Protein AF-A0A822EPL5-F1 (afdb_monomer_lite)

Radius of gyration: 25.28 Å; chains: 1; bounding box: 32×24×101 Å

Sequence (116 aa):
MSGTGRLTLSGRVQGNGQLTFSGTGELDASTCPMKIVNIQMSGTGFAYIYGIEGVHATMSGIGTICYRGTLLSQVISGPGSIRECIPEQTSKEPGQTSKEPEHTSEEPEHSSSESG

pLDDT: mean 81.82, std 18.53, range [41.19, 98.0]

Foldseek 3Di:
DAEEDEAEDADEDAEEEEEEAYEEEEYHCQRYEHQEYEYEHEYYYEYEEEHAPEYAYEYAYAEEYEYADHHPYYHYHYDYYYYHPDVDPDDDDPDPPPPDPDDPDDDDDDDDDDDD

Secondary structure (DSSP, 8-state):
-EEEEEEEEES--SS-EEEEEEEEEEEEEEES-EEEEEEEEEEEEEEEEEEEEEEEEEEEEEEEEEEES-EEEEEEESS-EEEE---------------PPP----PPP-------

Structure (mmCIF, N/CA/C/O backbone):
data_AF-A0A822EPL5-F1
#
_entry.id   AF-A0A822EPL5-F1
#
loop_
_atom_site.group_PDB
_atom_site.id
_atom_site.type_symbol
_atom_site.label_atom_id
_atom_site.label_alt_id
_atom_site.label_comp_id
_atom_site.label_asym_id
_atom_site.label_entity_id
_atom_site.label_seq_id
_atom_site.pdbx_PDB_ins_code
_atom_site.Cartn_x
_atom_site.Cartn_y
_atom_site.Cartn_z
_atom_site.occupancy
_atom_site.B_iso_or_equiv
_atom_site.auth_seq_id
_atom_site.auth_comp_id
_atom_site.auth_asym_id
_atom_site.auth_atom_id
_atom_site.pdbx_PDB_model_num
ATOM 1 N N . MET A 1 1 ? 7.801 -8.193 2.178 1.00 61.41 1 MET A N 1
ATOM 2 C CA . MET A 1 1 ? 8.207 -9.052 1.044 1.00 61.41 1 MET A CA 1
ATOM 3 C C . MET A 1 1 ? 9.320 -8.350 0.292 1.00 61.41 1 MET A C 1
ATOM 5 O O . MET A 1 1 ? 9.193 -7.147 0.095 1.00 61.41 1 MET A O 1
ATOM 9 N N . SER A 1 2 ? 10.368 -9.077 -0.096 1.00 65.31 2 SER A N 1
ATOM 10 C CA . SER A 1 2 ? 11.453 -8.561 -0.935 1.00 65.31 2 SER A CA 1
ATOM 11 C C . SER A 1 2 ? 11.590 -9.428 -2.187 1.00 65.31 2 SER A C 1
ATOM 13 O O . SER A 1 2 ? 11.626 -10.647 -2.048 1.00 65.31 2 SER A O 1
ATOM 15 N N . GLY A 1 3 ? 11.658 -8.832 -3.380 1.00 76.19 3 GLY A N 1
ATOM 16 C CA . GLY A 1 3 ? 11.835 -9.558 -4.649 1.00 76.19 3 GLY A CA 1
ATOM 17 C C . GLY A 1 3 ? 10.617 -9.487 -5.572 1.00 76.19 3 GLY A C 1
ATOM 18 O O . GLY A 1 3 ? 9.897 -8.489 -5.567 1.00 76.19 3 GLY A O 1
ATOM 19 N N . THR A 1 4 ? 10.408 -10.526 -6.382 1.00 83.81 4 THR A N 1
ATOM 20 C CA . THR A 1 4 ? 9.235 -10.661 -7.254 1.00 83.81 4 THR A CA 1
ATOM 21 C C . THR A 1 4 ? 8.220 -11.642 -6.684 1.00 83.81 4 THR A C 1
ATOM 23 O O . THR A 1 4 ? 8.592 -12.731 -6.254 1.00 83.81 4 THR A O 1
ATOM 26 N N . GLY A 1 5 ? 6.933 -11.290 -6.672 1.00 85.81 5 GLY A N 1
ATOM 27 C CA . GLY A 1 5 ? 5.908 -12.232 -6.215 1.00 85.81 5 GLY A CA 1
ATOM 28 C C . GLY A 1 5 ? 4.552 -11.629 -5.879 1.00 85.81 5 GLY A C 1
ATOM 29 O O . GLY A 1 5 ? 4.321 -10.428 -6.010 1.00 85.81 5 GLY A O 1
ATOM 30 N N . ARG A 1 6 ? 3.649 -12.499 -5.427 1.00 91.56 6 ARG A N 1
ATOM 31 C CA . ARG A 1 6 ? 2.333 -12.139 -4.903 1.00 91.56 6 ARG A CA 1
ATOM 32 C C . ARG A 1 6 ? 2.223 -12.619 -3.462 1.00 91.56 6 ARG A C 1
ATOM 34 O O . ARG A 1 6 ? 2.542 -13.771 -3.175 1.00 91.56 6 ARG A O 1
ATOM 41 N N . LEU A 1 7 ? 1.746 -11.750 -2.579 1.00 90.44 7 LEU A N 1
ATOM 42 C CA . LEU A 1 7 ? 1.430 -12.077 -1.193 1.00 90.44 7 LEU A CA 1
ATOM 43 C C . LEU A 1 7 ? -0.050 -11.803 -0.936 1.00 90.44 7 LEU A C 1
ATOM 45 O O . LEU A 1 7 ? -0.511 -10.688 -1.154 1.00 90.44 7 LEU A O 1
ATOM 49 N N . THR A 1 8 ? -0.766 -12.794 -0.411 1.00 92.38 8 THR A N 1
ATOM 50 C CA . THR A 1 8 ? -2.169 -12.648 -0.012 1.00 92.38 8 THR A CA 1
ATOM 51 C C . THR A 1 8 ? -2.293 -12.902 1.486 1.00 92.38 8 THR A C 1
ATOM 53 O O . THR A 1 8 ? -1.880 -13.947 1.987 1.00 92.38 8 THR A O 1
ATOM 56 N N . LEU A 1 9 ? -2.850 -11.933 2.204 1.00 90.50 9 LEU A N 1
ATOM 57 C CA . LEU A 1 9 ? -3.134 -11.961 3.633 1.00 90.50 9 LEU A CA 1
ATOM 58 C C . LEU A 1 9 ? -4.653 -11.992 3.812 1.00 90.50 9 LEU A C 1
ATOM 60 O O . LEU A 1 9 ? -5.358 -11.107 3.333 1.00 90.50 9 LEU A O 1
ATOM 64 N N . SER A 1 10 ? -5.153 -12.997 4.526 1.00 91.69 10 SER A N 1
ATOM 65 C CA . SER A 1 10 ? -6.580 -13.178 4.813 1.00 91.69 10 SER A CA 1
ATOM 66 C C . SER A 1 10 ? -6.798 -13.487 6.295 1.00 91.69 10 SER A C 1
ATOM 68 O O . SER A 1 10 ? -5.863 -13.867 7.003 1.00 91.69 10 SER A O 1
ATOM 70 N N . GLY A 1 11 ? -8.028 -13.305 6.778 1.00 89.88 11 GLY A N 1
ATOM 71 C CA . GLY A 1 11 ? -8.395 -13.552 8.173 1.00 89.88 11 GLY A CA 1
ATOM 72 C C . GLY A 1 11 ? -8.696 -12.257 8.918 1.00 89.88 11 GLY A C 1
ATOM 73 O O . GLY A 1 11 ? -9.248 -11.326 8.348 1.00 89.88 11 GLY A O 1
ATOM 74 N N . ARG A 1 12 ? -8.387 -12.189 10.214 1.00 86.19 12 ARG A N 1
ATOM 75 C CA . ARG A 1 12 ? -8.644 -10.992 11.025 1.00 86.19 12 ARG A CA 1
ATOM 76 C C . ARG A 1 12 ? -7.491 -10.740 11.975 1.00 86.19 12 ARG A C 1
ATOM 78 O O . ARG A 1 12 ? -7.103 -11.629 12.729 1.00 86.19 12 ARG A O 1
ATOM 85 N N . VAL A 1 13 ? -7.001 -9.507 11.989 1.00 91.88 13 VAL A N 1
ATOM 86 C CA . VAL A 1 13 ? -5.993 -9.052 12.945 1.00 91.88 13 VAL A CA 1
ATOM 87 C C . VAL A 1 13 ? -6.698 -8.180 13.978 1.00 91.88 13 VAL A C 1
ATOM 89 O O . VAL A 1 13 ? -7.367 -7.211 13.633 1.00 91.88 13 VAL A O 1
ATOM 92 N N . GLN A 1 14 ? -6.585 -8.526 15.263 1.00 86.81 14 GLN A N 1
ATOM 93 C CA . GLN A 1 14 ? -7.237 -7.763 16.342 1.00 86.81 14 GLN A CA 1
ATOM 94 C C . GLN A 1 14 ? -6.554 -6.414 16.636 1.00 86.81 14 GLN A C 1
ATOM 96 O O . GLN A 1 14 ? -7.118 -5.587 17.347 1.00 86.81 14 GLN A O 1
ATOM 101 N N . GLY A 1 15 ? -5.356 -6.183 16.094 1.00 92.38 15 GLY A N 1
ATOM 102 C CA . GLY A 1 15 ? -4.558 -4.979 16.317 1.00 92.38 15 GLY A CA 1
ATOM 103 C C . GLY A 1 15 ? -4.112 -4.286 15.030 1.00 92.38 15 GLY A C 1
ATOM 104 O O . GLY A 1 15 ? -4.791 -4.328 14.004 1.00 92.38 15 GLY A O 1
ATOM 105 N N . ASN A 1 16 ? -2.959 -3.626 15.111 1.00 94.62 16 ASN A N 1
ATOM 106 C CA . ASN A 1 16 ? -2.368 -2.883 14.000 1.00 94.62 16 ASN A CA 1
ATOM 107 C C . ASN A 1 16 ? -1.579 -3.811 13.065 1.00 94.62 16 ASN A C 1
ATOM 109 O O . ASN A 1 16 ? -1.040 -4.828 13.504 1.00 94.62 16 ASN A O 1
ATOM 113 N N . GLY A 1 17 ? -1.477 -3.437 11.792 1.00 93.88 17 GLY A N 1
ATOM 114 C CA . GLY A 1 17 ? -0.673 -4.136 10.793 1.00 93.88 17 GLY A CA 1
ATOM 115 C C . GLY A 1 17 ? 0.497 -3.297 10.298 1.00 93.88 17 GLY A C 1
ATOM 116 O O . GLY A 1 17 ? 0.299 -2.162 9.873 1.00 93.88 17 GLY A O 1
ATOM 117 N N . GLN A 1 18 ? 1.696 -3.882 10.299 1.00 95.25 18 GLN A N 1
ATOM 118 C CA . GLN A 1 18 ? 2.884 -3.322 9.650 1.00 95.25 18 GLN A CA 1
ATOM 119 C C . GLN A 1 18 ? 3.165 -4.108 8.369 1.00 95.25 18 GLN A C 1
ATOM 121 O O . GLN A 1 18 ? 3.444 -5.306 8.429 1.00 95.25 18 GLN A O 1
ATOM 126 N N . LEU A 1 19 ? 3.104 -3.446 7.216 1.00 93.31 19 LEU A N 1
ATOM 127 C CA . LEU A 1 19 ? 3.313 -4.066 5.910 1.00 93.31 19 LEU A CA 1
ATOM 128 C C . LEU A 1 19 ? 4.476 -3.380 5.194 1.00 93.31 19 LEU A C 1
ATOM 130 O O . LEU A 1 19 ? 4.405 -2.200 4.865 1.00 93.31 19 LEU A O 1
ATOM 134 N N . THR A 1 20 ? 5.539 -4.130 4.912 1.00 93.06 20 THR A N 1
ATOM 135 C CA . THR A 1 20 ? 6.672 -3.641 4.115 1.00 93.06 20 THR A CA 1
ATOM 136 C C . THR A 1 20 ? 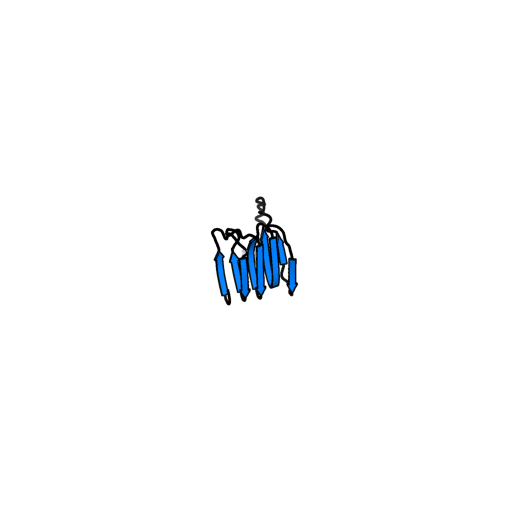6.785 -4.444 2.829 1.00 93.06 20 THR A C 1
ATOM 138 O O . THR A 1 20 ? 6.930 -5.673 2.849 1.00 93.06 20 THR A O 1
ATOM 141 N N . PHE A 1 21 ? 6.738 -3.745 1.704 1.00 88.12 21 PHE A N 1
ATOM 142 C CA . PHE A 1 21 ? 6.873 -4.297 0.367 1.00 88.12 21 PHE A CA 1
ATOM 143 C C . PHE A 1 21 ? 8.058 -3.642 -0.336 1.00 88.12 21 PHE A C 1
ATOM 145 O O . PHE A 1 21 ? 8.089 -2.423 -0.478 1.00 88.12 21 PHE A O 1
ATOM 152 N N . SER A 1 22 ? 9.006 -4.455 -0.793 1.00 88.31 22 SER A N 1
ATOM 153 C CA . SER A 1 22 ? 10.192 -4.009 -1.514 1.00 88.31 22 SER A CA 1
ATOM 154 C C . SER A 1 22 ? 10.388 -4.859 -2.772 1.00 88.31 22 SER A C 1
ATOM 156 O O . SER A 1 22 ? 10.603 -6.061 -2.672 1.00 88.31 22 SER A O 1
ATOM 158 N N . GLY A 1 23 ? 10.343 -4.280 -3.967 1.00 87.25 23 GLY A N 1
ATOM 159 C CA . GLY A 1 23 ? 10.547 -5.023 -5.221 1.00 87.25 23 GLY A CA 1
ATOM 160 C C . GLY A 1 23 ? 9.368 -4.915 -6.178 1.00 87.25 23 GLY A C 1
ATOM 161 O O . GLY A 1 23 ? 8.797 -3.833 -6.303 1.00 87.25 23 GLY A O 1
ATOM 162 N N . THR A 1 24 ? 9.038 -6.006 -6.874 1.00 90.81 24 THR A N 1
ATOM 163 C CA . THR A 1 24 ? 8.031 -5.991 -7.943 1.00 90.81 24 THR A CA 1
ATOM 164 C C . THR A 1 24 ? 6.938 -7.023 -7.728 1.00 90.81 24 THR A C 1
ATOM 166 O O . THR A 1 24 ? 7.227 -8.203 -7.579 1.00 90.81 24 THR A O 1
ATOM 169 N N . GLY A 1 25 ? 5.667 -6.631 -7.725 1.00 90.19 25 GLY A N 1
ATOM 170 C CA . GLY A 1 25 ? 4.621 -7.584 -7.360 1.00 90.19 25 GLY A CA 1
ATOM 171 C C . GLY A 1 25 ? 3.375 -6.994 -6.729 1.00 90.19 25 GLY A C 1
ATOM 172 O O . GLY A 1 25 ? 3.090 -5.804 -6.847 1.00 90.19 25 GLY A O 1
ATOM 173 N N . GLU A 1 26 ? 2.624 -7.868 -6.070 1.00 93.44 26 GLU A N 1
ATOM 174 C CA . GLU A 1 26 ? 1.283 -7.570 -5.581 1.00 93.44 26 GLU A CA 1
ATOM 175 C C . GLU A 1 26 ? 1.108 -8.019 -4.130 1.00 93.44 26 GLU A C 1
ATOM 177 O O . GLU A 1 26 ? 1.488 -9.131 -3.756 1.00 93.44 26 GLU A O 1
ATOM 182 N N . LEU A 1 27 ? 0.518 -7.151 -3.314 1.00 92.94 27 LEU A N 1
ATOM 183 C CA . LEU A 1 27 ? 0.104 -7.446 -1.950 1.00 92.94 27 LEU A CA 1
ATOM 184 C C . LEU A 1 27 ? -1.413 -7.305 -1.861 1.00 92.94 27 LEU A C 1
ATOM 186 O O . LEU A 1 27 ? -1.944 -6.218 -2.057 1.00 92.94 27 LEU A O 1
ATOM 190 N N . ASP A 1 28 ? -2.110 -8.382 -1.520 1.00 94.38 28 ASP A N 1
ATOM 191 C CA . ASP A 1 28 ? -3.547 -8.357 -1.264 1.00 94.38 28 ASP A CA 1
ATOM 192 C C . ASP A 1 28 ? -3.830 -8.693 0.201 1.00 94.38 28 ASP A C 1
ATOM 194 O O . ASP A 1 28 ? -3.744 -9.841 0.624 1.00 94.38 28 ASP A O 1
ATOM 198 N N . ALA A 1 29 ? -4.160 -7.672 0.983 1.00 93.94 29 ALA A N 1
ATOM 199 C CA . ALA A 1 29 ? -4.650 -7.764 2.353 1.00 93.94 29 ALA A CA 1
ATOM 200 C C . ALA A 1 29 ? -6.079 -7.201 2.474 1.00 93.94 29 ALA A C 1
ATOM 202 O O . ALA A 1 29 ? -6.517 -6.821 3.561 1.00 93.94 29 ALA A O 1
ATOM 203 N N . SER A 1 30 ? -6.826 -7.134 1.366 1.00 92.12 30 SER A N 1
ATOM 204 C CA . SER A 1 30 ? -8.191 -6.590 1.336 1.00 92.12 30 SER A CA 1
ATOM 205 C C . SER A 1 30 ? -9.180 -7.399 2.184 1.00 92.12 30 SER A C 1
ATOM 207 O O . SER A 1 30 ? -10.164 -6.853 2.688 1.00 92.12 30 SER A O 1
ATOM 209 N N . THR A 1 31 ? -8.895 -8.690 2.380 1.00 92.62 31 THR A N 1
ATOM 210 C CA . THR A 1 31 ? -9.684 -9.632 3.191 1.00 92.62 31 THR A CA 1
ATOM 211 C C . THR A 1 31 ? -9.132 -9.819 4.606 1.00 92.62 31 THR A C 1
ATOM 213 O O . THR A 1 31 ? -9.575 -10.712 5.327 1.00 92.62 31 THR A O 1
ATOM 216 N N . CYS A 1 32 ? -8.177 -8.980 5.018 1.00 93.81 32 CYS A N 1
ATOM 217 C CA . CYS A 1 32 ? -7.562 -9.009 6.339 1.00 93.81 32 CYS A CA 1
ATOM 218 C C . CYS A 1 32 ? -7.730 -7.650 7.039 1.00 93.81 32 CYS A C 1
ATOM 220 O O . CYS A 1 32 ? -6.795 -6.849 7.061 1.00 93.81 32 CYS A O 1
ATOM 222 N N . PRO A 1 33 ? -8.924 -7.347 7.589 1.00 93.69 33 PRO A N 1
ATOM 223 C CA . PRO A 1 33 ? -9.146 -6.118 8.336 1.00 93.69 33 PRO A CA 1
ATOM 224 C C . PRO A 1 33 ? -8.218 -6.020 9.553 1.00 93.69 33 PRO A C 1
ATOM 226 O O . PRO A 1 33 ? -8.125 -6.948 10.366 1.00 93.69 33 PRO A O 1
ATOM 229 N N . MET A 1 34 ? -7.583 -4.857 9.683 1.00 95.62 34 MET A N 1
ATOM 230 C CA . MET A 1 34 ? -6.705 -4.461 10.787 1.00 95.62 34 MET A CA 1
ATOM 231 C C . MET A 1 34 ? -7.225 -3.159 11.404 1.00 95.62 34 MET A C 1
ATOM 233 O O . MET A 1 34 ? -7.958 -2.414 10.757 1.00 95.62 34 MET A O 1
ATOM 237 N N . LYS A 1 35 ? -6.844 -2.852 12.645 1.00 95.94 35 LYS A N 1
ATOM 238 C CA . LYS A 1 35 ? -7.246 -1.609 13.322 1.00 95.94 35 LYS A CA 1
ATOM 239 C C . LYS A 1 35 ? -6.632 -0.386 12.632 1.00 95.94 35 LYS A C 1
ATOM 241 O O . LYS A 1 35 ? -7.346 0.400 12.016 1.00 95.94 35 LYS A O 1
ATOM 246 N N . ILE A 1 36 ? -5.304 -0.287 12.669 1.00 96.00 36 ILE A N 1
ATOM 247 C CA . ILE A 1 36 ? -4.511 0.695 11.919 1.00 96.00 36 ILE A CA 1
ATOM 248 C C . ILE A 1 36 ? -3.533 -0.057 11.018 1.00 96.00 36 ILE A C 1
ATOM 250 O O . ILE A 1 36 ? -2.846 -0.966 11.488 1.00 96.00 36 ILE A O 1
ATOM 254 N N . VAL A 1 37 ? -3.444 0.321 9.744 1.00 97.56 37 VAL A N 1
ATOM 255 C CA . VAL A 1 37 ? -2.462 -0.238 8.801 1.00 97.56 37 VAL A CA 1
ATOM 256 C C . VAL A 1 37 ? -1.369 0.782 8.533 1.00 97.56 37 VAL A C 1
ATOM 258 O O . VAL A 1 37 ? -1.662 1.879 8.070 1.00 97.56 37 VAL A O 1
ATOM 261 N N . ASN A 1 38 ? -0.111 0.408 8.750 1.00 97.62 38 ASN A N 1
ATOM 262 C CA . ASN A 1 38 ? 1.037 1.157 8.250 1.00 97.62 38 ASN A CA 1
ATOM 263 C C . ASN A 1 38 ? 1.672 0.365 7.108 1.00 97.62 38 ASN A C 1
ATOM 265 O O . ASN A 1 38 ? 2.234 -0.713 7.329 1.00 97.62 38 ASN A O 1
ATOM 269 N N . ILE A 1 39 ? 1.576 0.892 5.890 1.00 96.44 39 ILE A N 1
ATOM 270 C CA . ILE A 1 39 ? 2.175 0.290 4.701 1.00 96.44 39 ILE A CA 1
ATOM 271 C C . ILE A 1 39 ? 3.335 1.136 4.184 1.00 96.44 39 ILE A C 1
ATOM 273 O O . ILE A 1 39 ? 3.226 2.352 4.032 1.00 96.44 39 ILE A O 1
ATOM 277 N N . GLN A 1 40 ? 4.439 0.466 3.870 1.00 95.88 40 GLN A N 1
ATOM 278 C CA . GLN A 1 40 ? 5.577 1.038 3.171 1.00 95.88 40 GLN A CA 1
ATOM 279 C C . GLN A 1 40 ? 5.850 0.227 1.905 1.00 95.88 40 GLN A C 1
ATOM 281 O O . GLN A 1 40 ? 6.177 -0.959 1.983 1.00 95.88 40 GLN A O 1
ATOM 286 N N . MET A 1 41 ? 5.715 0.868 0.746 1.00 93.69 41 MET A N 1
ATOM 287 C CA . MET A 1 41 ? 5.925 0.255 -0.561 1.00 93.69 41 MET A CA 1
ATOM 28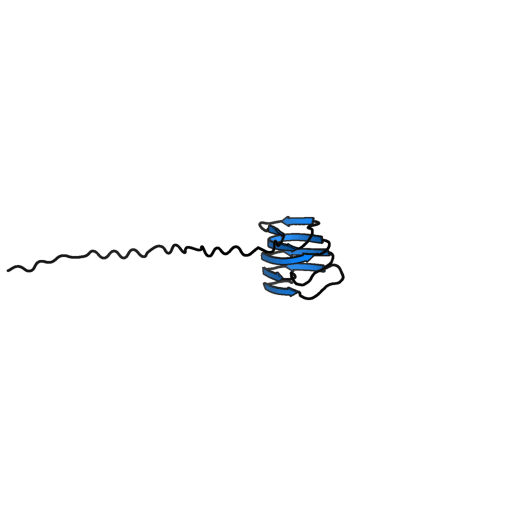8 C C . MET A 1 41 ? 7.105 0.916 -1.270 1.00 93.69 41 MET A C 1
ATOM 290 O O . MET A 1 41 ? 7.052 2.101 -1.578 1.00 93.69 41 MET A O 1
ATOM 294 N N . SER A 1 42 ? 8.147 0.148 -1.564 1.00 91.50 42 SER A N 1
ATOM 295 C CA . SER A 1 42 ? 9.315 0.604 -2.314 1.00 91.50 42 SER A CA 1
ATOM 296 C C . SER A 1 42 ? 9.525 -0.276 -3.547 1.00 91.50 42 SER A C 1
ATOM 298 O O . SER A 1 42 ? 9.839 -1.455 -3.415 1.00 91.50 42 SER A O 1
ATOM 300 N N . GLY A 1 43 ? 9.364 0.260 -4.756 1.00 88.50 43 GLY A N 1
ATOM 301 C CA . GLY A 1 43 ? 9.536 -0.509 -5.998 1.00 88.50 43 GLY A CA 1
ATOM 302 C C . GLY A 1 43 ? 8.373 -0.365 -6.975 1.00 88.50 43 GLY A C 1
ATOM 303 O O . GLY A 1 43 ? 7.875 0.742 -7.160 1.00 88.50 43 GLY A O 1
ATOM 304 N N . THR A 1 44 ? 7.986 -1.462 -7.634 1.00 92.56 44 THR A N 1
ATOM 305 C CA . THR A 1 44 ? 6.928 -1.475 -8.655 1.00 92.56 44 THR A CA 1
ATOM 306 C C . THR A 1 44 ? 5.792 -2.416 -8.279 1.00 92.56 44 THR A C 1
ATOM 308 O O . THR A 1 44 ? 5.981 -3.626 -8.273 1.00 92.56 44 THR A O 1
ATOM 311 N N . GLY A 1 45 ? 4.589 -1.929 -7.990 1.00 91.62 45 GLY A N 1
ATOM 312 C CA . GLY A 1 45 ? 3.548 -2.878 -7.594 1.00 91.62 45 GLY A CA 1
ATOM 313 C C . GLY A 1 45 ? 2.191 -2.322 -7.226 1.00 91.62 45 GLY A C 1
ATOM 314 O O . GLY A 1 45 ? 1.910 -1.131 -7.359 1.00 91.62 45 GLY A O 1
ATOM 315 N N . PHE A 1 46 ? 1.351 -3.236 -6.756 1.00 94.31 46 PHE A N 1
ATOM 316 C CA . PHE A 1 46 ? -0.009 -2.955 -6.317 1.00 94.31 46 PHE A CA 1
ATOM 317 C C . PHE A 1 46 ? -0.216 -3.490 -4.905 1.00 94.31 46 PHE A C 1
ATOM 319 O O . PHE A 1 46 ? 0.158 -4.624 -4.609 1.00 94.31 46 PHE A O 1
ATOM 326 N N . ALA A 1 47 ? -0.811 -2.684 -4.032 1.00 94.94 47 ALA A N 1
ATOM 327 C CA . ALA A 1 47 ? -1.152 -3.097 -2.679 1.00 94.94 47 ALA A CA 1
ATOM 328 C C . ALA A 1 47 ? -2.622 -2.803 -2.382 1.00 94.94 47 ALA A C 1
ATOM 330 O O . ALA A 1 47 ? -3.047 -1.660 -2.515 1.00 94.94 47 ALA A O 1
ATOM 331 N N . TYR A 1 48 ? -3.372 -3.809 -1.939 1.00 95.56 48 TYR A N 1
ATOM 332 C CA . TYR A 1 48 ? -4.738 -3.676 -1.438 1.00 95.56 48 TYR A CA 1
ATOM 333 C C . TYR A 1 48 ? -4.736 -3.891 0.070 1.00 95.56 48 TYR A C 1
ATOM 335 O O . TYR A 1 48 ? -4.319 -4.947 0.539 1.00 95.56 48 TYR A O 1
ATOM 343 N N . ILE A 1 49 ? -5.184 -2.908 0.844 1.00 96.00 49 ILE A N 1
ATOM 344 C CA . ILE A 1 49 ? -5.142 -2.969 2.313 1.00 96.00 49 ILE A CA 1
ATOM 345 C C . ILE A 1 49 ? -6.446 -2.493 2.947 1.00 96.00 49 ILE A C 1
ATOM 347 O O . ILE A 1 49 ? -7.175 -1.693 2.360 1.00 96.00 49 ILE A O 1
ATOM 351 N N . TYR A 1 50 ? -6.725 -2.959 4.166 1.00 95.31 50 TYR A N 1
ATOM 352 C CA . TYR A 1 50 ? -7.932 -2.588 4.901 1.00 95.31 50 TYR A CA 1
ATOM 353 C C . TYR A 1 50 ? -7.634 -2.200 6.359 1.00 95.31 50 TYR A C 1
ATOM 355 O O . TYR A 1 50 ? -7.392 -3.060 7.207 1.00 95.31 50 TYR A O 1
ATOM 363 N N . GLY A 1 51 ? -7.683 -0.892 6.645 1.00 96.19 51 GLY A N 1
ATOM 364 C CA . GLY A 1 51 ? -7.601 -0.334 7.997 1.00 96.19 51 GLY A CA 1
ATOM 365 C C . GLY A 1 51 ? -8.963 0.163 8.473 1.00 9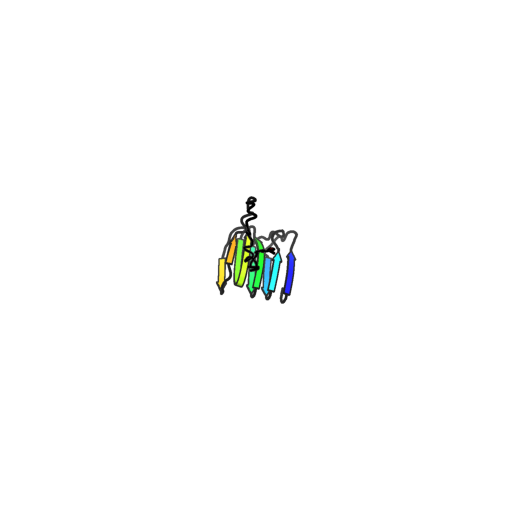6.19 51 GLY A C 1
ATOM 366 O O . GLY A 1 51 ? -9.541 1.051 7.861 1.00 96.19 51 GLY A O 1
ATOM 367 N N . ILE A 1 52 ? -9.487 -0.404 9.558 1.00 95.00 52 ILE A N 1
ATOM 368 C CA . ILE A 1 52 ? -10.810 -0.063 10.100 1.00 95.00 52 ILE A CA 1
ATOM 369 C C . ILE A 1 52 ? -10.818 1.361 10.663 1.00 95.00 52 ILE A C 1
ATOM 371 O O . ILE A 1 52 ? -11.738 2.125 10.391 1.00 95.00 52 ILE A O 1
ATOM 375 N N . GLU A 1 53 ? -9.808 1.707 11.457 1.00 95.69 53 GLU A N 1
ATOM 376 C CA . GLU A 1 53 ? -9.698 3.017 12.106 1.00 95.69 53 GLU A CA 1
ATOM 377 C C . GLU A 1 53 ? -8.790 3.958 11.326 1.00 95.69 53 GLU A C 1
ATOM 379 O O . GLU A 1 53 ? -9.006 5.170 11.331 1.00 95.69 53 GLU A O 1
ATOM 384 N N . GLY A 1 54 ? -7.799 3.412 10.617 1.00 95.31 54 GLY A N 1
ATOM 385 C CA . GLY A 1 54 ? -7.037 4.227 9.696 1.00 95.31 54 GLY A CA 1
ATOM 386 C C . GLY A 1 54 ? -5.873 3.558 8.984 1.00 95.31 54 GLY A C 1
ATOM 387 O O . GLY A 1 54 ? -5.496 2.413 9.252 1.00 95.31 54 GLY A O 1
ATOM 388 N N . VAL A 1 55 ? -5.301 4.316 8.054 1.00 97.62 55 VAL A N 1
ATOM 389 C CA . VAL A 1 55 ? -4.204 3.897 7.185 1.00 97.62 55 VAL A CA 1
ATOM 390 C C . VAL A 1 55 ? -3.133 4.982 7.119 1.00 97.62 55 VAL A C 1
ATOM 392 O O . VAL A 1 55 ? -3.413 6.133 6.789 1.00 97.62 55 VAL A O 1
ATOM 395 N N . HIS A 1 56 ? -1.889 4.593 7.375 1.00 98.00 56 HIS A N 1
ATOM 396 C CA . HIS A 1 56 ? -0.693 5.361 7.060 1.00 98.00 56 HIS A CA 1
ATOM 397 C C . HIS A 1 56 ? -0.000 4.704 5.866 1.00 98.00 56 HIS A C 1
ATOM 399 O O . HIS A 1 56 ? 0.389 3.536 5.937 1.00 98.00 56 HIS A O 1
ATOM 405 N N . ALA A 1 57 ? 0.146 5.435 4.763 1.00 96.88 57 ALA A N 1
ATOM 406 C CA . ALA A 1 57 ? 0.704 4.892 3.532 1.00 96.88 57 ALA A CA 1
ATOM 407 C C . ALA A 1 57 ? 1.929 5.681 3.060 1.00 96.88 57 ALA A C 1
ATOM 409 O O . ALA A 1 57 ? 1.857 6.879 2.796 1.00 96.88 57 ALA A O 1
ATOM 410 N N . THR A 1 58 ? 3.048 4.983 2.903 1.00 97.00 58 THR A N 1
ATOM 411 C CA . THR A 1 58 ? 4.282 5.530 2.339 1.00 97.00 58 THR A CA 1
ATOM 412 C C . THR A 1 58 ? 4.645 4.747 1.091 1.00 97.00 58 THR A C 1
ATOM 414 O O . THR A 1 58 ? 4.715 3.518 1.117 1.00 97.00 58 THR A O 1
ATOM 417 N N . MET A 1 59 ? 4.906 5.450 -0.003 1.00 94.31 59 MET A N 1
ATOM 418 C CA . MET A 1 59 ? 5.260 4.847 -1.278 1.00 94.31 59 MET A CA 1
ATOM 419 C C . MET A 1 59 ? 6.451 5.553 -1.912 1.00 94.31 59 MET A C 1
ATOM 421 O O . MET A 1 59 ? 6.421 6.763 -2.126 1.00 94.31 59 MET A O 1
ATOM 425 N N . SER A 1 60 ? 7.449 4.765 -2.296 1.00 91.88 60 SER A N 1
ATOM 426 C CA . SER A 1 60 ? 8.630 5.207 -3.026 1.00 91.88 60 SER A CA 1
ATOM 427 C C . SER A 1 60 ? 8.825 4.337 -4.268 1.00 91.88 60 SER A C 1
ATOM 429 O O . SER A 1 60 ? 9.425 3.263 -4.202 1.00 91.88 60 SER A O 1
ATOM 431 N N . GLY A 1 61 ? 8.285 4.763 -5.410 1.00 89.06 61 GLY A N 1
ATOM 432 C CA . GLY A 1 61 ? 8.379 4.008 -6.660 1.00 89.06 61 GLY A CA 1
ATOM 433 C C . GLY A 1 61 ? 7.193 4.200 -7.602 1.00 89.06 61 GLY A C 1
ATOM 434 O O . GLY A 1 61 ? 6.520 5.231 -7.571 1.00 89.06 61 GLY A O 1
ATOM 435 N N . ILE A 1 62 ? 6.969 3.204 -8.456 1.00 91.94 62 ILE A N 1
ATOM 436 C CA . ILE A 1 62 ? 5.881 3.160 -9.437 1.00 91.94 62 ILE A CA 1
ATOM 437 C C . ILE A 1 62 ? 4.813 2.211 -8.901 1.00 91.94 62 ILE A C 1
ATOM 439 O O . ILE A 1 62 ? 5.121 1.121 -8.437 1.00 91.94 62 ILE A O 1
ATOM 443 N N . GLY A 1 63 ? 3.540 2.572 -8.974 1.00 90.75 63 GLY A N 1
ATOM 444 C CA . GLY A 1 63 ? 2.499 1.632 -8.578 1.00 90.75 63 GLY A CA 1
ATOM 445 C C . GLY A 1 63 ? 1.305 2.277 -7.929 1.00 90.75 63 GLY A C 1
ATOM 446 O O . GLY A 1 63 ? 1.068 3.478 -8.057 1.00 90.75 63 GLY A O 1
ATOM 447 N N . THR A 1 64 ? 0.516 1.453 -7.255 1.00 95.12 64 THR A N 1
ATOM 448 C CA . THR A 1 64 ? -0.681 1.913 -6.566 1.00 95.12 64 THR A CA 1
ATOM 449 C C . THR A 1 64 ? -0.832 1.252 -5.207 1.00 95.12 64 THR A C 1
ATOM 451 O O . THR A 1 64 ? -0.845 0.027 -5.109 1.00 95.12 64 THR A O 1
ATOM 454 N N . ILE A 1 65 ? -1.067 2.064 -4.178 1.00 95.81 65 ILE A N 1
ATOM 455 C CA . ILE A 1 65 ? -1.645 1.593 -2.919 1.00 95.81 65 ILE A CA 1
ATOM 456 C C . ILE A 1 65 ? -3.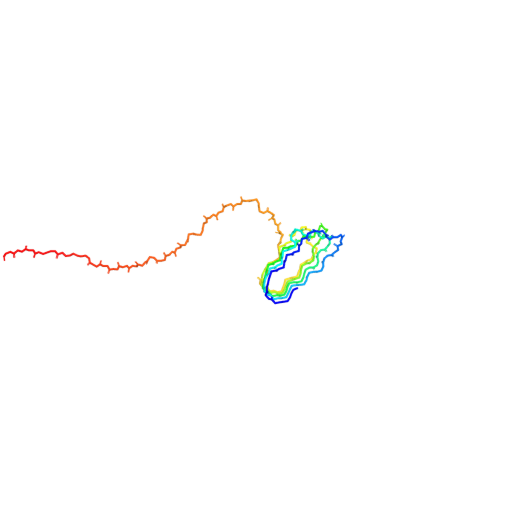131 1.938 -2.934 1.00 95.81 65 ILE A C 1
ATOM 458 O O . ILE A 1 65 ? -3.518 3.104 -2.967 1.00 95.81 65 ILE A O 1
ATOM 462 N N . CYS A 1 66 ? -3.953 0.903 -2.925 1.00 95.75 66 CYS A N 1
ATOM 463 C CA . CYS A 1 66 ? -5.391 0.974 -2.812 1.00 95.75 66 CYS A CA 1
ATOM 464 C C . CYS A 1 66 ? -5.772 0.628 -1.365 1.00 95.75 66 CYS A C 1
ATOM 466 O O . CYS A 1 66 ? -5.478 -0.470 -0.885 1.00 95.75 66 CYS A O 1
ATOM 468 N N . TYR A 1 67 ? -6.402 1.553 -0.646 1.00 95.50 67 TYR A N 1
ATOM 469 C CA . TYR A 1 67 ? -6.747 1.353 0.764 1.00 95.50 67 TYR A CA 1
ATOM 470 C C . TYR A 1 67 ? -8.252 1.410 1.016 1.00 95.50 67 TYR A C 1
ATOM 472 O O . TYR A 1 67 ? -8.976 2.134 0.346 1.00 95.50 67 TYR A O 1
ATOM 480 N N . ARG A 1 68 ? -8.734 0.671 2.015 1.00 94.31 68 ARG A N 1
ATOM 481 C CA . ARG A 1 68 ? -10.083 0.826 2.577 1.00 94.31 68 ARG A CA 1
ATOM 482 C C . ARG A 1 68 ? -10.004 1.417 3.979 1.00 94.31 68 ARG A C 1
ATOM 484 O O . ARG A 1 68 ? -9.161 0.976 4.764 1.00 94.31 68 ARG A O 1
ATOM 491 N N . GLY A 1 69 ? -10.913 2.346 4.275 1.00 91.94 69 GLY A N 1
ATOM 492 C CA . GLY A 1 69 ? -11.015 3.059 5.551 1.00 91.94 69 GLY A CA 1
ATOM 493 C C . GLY A 1 69 ? -10.416 4.464 5.508 1.00 91.94 69 GLY A C 1
ATOM 494 O O . GLY A 1 69 ? -10.154 5.006 4.438 1.00 91.94 69 GLY A O 1
ATOM 495 N N . THR A 1 70 ? -10.200 5.068 6.675 1.00 94.94 70 THR A N 1
ATOM 496 C CA . THR A 1 70 ? -9.741 6.462 6.776 1.00 94.94 70 THR A CA 1
ATOM 497 C C . THR A 1 70 ? -8.248 6.590 6.468 1.00 94.94 70 THR A C 1
ATOM 499 O O . THR A 1 70 ? -7.415 5.958 7.117 1.00 94.94 70 THR A O 1
ATOM 502 N N . LEU A 1 71 ? -7.869 7.455 5.527 1.00 96.62 71 LEU A N 1
ATOM 503 C CA . LEU A 1 71 ? -6.460 7.786 5.304 1.00 96.62 71 LEU A CA 1
ATOM 504 C C . LEU A 1 71 ? -5.984 8.784 6.365 1.00 96.62 71 LEU A C 1
ATOM 506 O O . LEU A 1 71 ? -6.440 9.924 6.396 1.00 96.62 71 LEU A O 1
ATOM 510 N N . LEU A 1 72 ? -5.061 8.357 7.225 1.00 97.56 72 LEU A N 1
ATOM 511 C CA . LEU A 1 72 ? -4.490 9.185 8.290 1.00 97.56 72 LEU A CA 1
ATOM 512 C C . LEU A 1 72 ? -3.257 9.956 7.8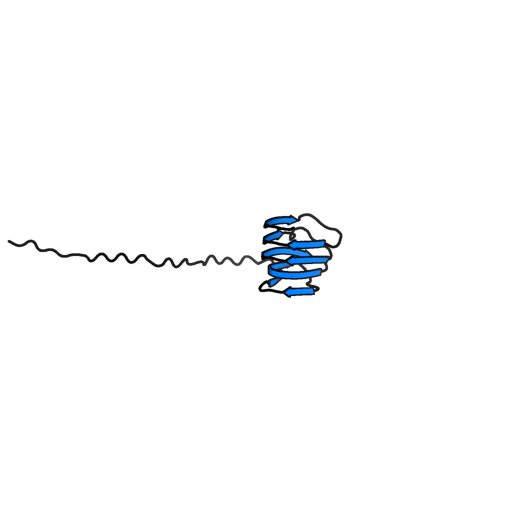14 1.00 97.56 72 LEU A C 1
ATOM 514 O O . LEU A 1 72 ? -3.061 11.108 8.191 1.00 97.56 72 LEU A O 1
ATOM 518 N N . SER A 1 73 ? -2.415 9.333 6.986 1.00 97.25 73 SER A N 1
ATOM 519 C CA . SER A 1 73 ? -1.284 10.013 6.349 1.00 97.25 73 SER A CA 1
ATOM 520 C C . SER A 1 73 ? -0.892 9.356 5.034 1.00 97.25 73 SER A C 1
ATOM 522 O O . SER A 1 73 ? -0.950 8.132 4.904 1.00 97.25 73 SER A O 1
ATOM 524 N N . GLN A 1 74 ? -0.381 10.163 4.107 1.00 96.62 74 GLN A N 1
ATOM 525 C CA . GLN A 1 74 ? 0.211 9.680 2.867 1.00 96.62 74 GLN A CA 1
ATOM 526 C C . GLN A 1 74 ? 1.524 10.387 2.548 1.00 96.62 74 GLN A C 1
ATOM 528 O O . GLN A 1 74 ? 1.640 11.600 2.716 1.00 96.62 74 GLN A O 1
ATOM 533 N N . VAL A 1 75 ? 2.492 9.621 2.053 1.00 97.06 75 VAL A N 1
ATOM 534 C CA . VAL A 1 75 ? 3.752 10.130 1.509 1.00 97.06 75 VAL A CA 1
ATOM 535 C C . VAL A 1 75 ? 4.035 9.402 0.203 1.00 97.06 75 VAL A C 1
ATOM 537 O O . VAL A 1 75 ? 4.104 8.174 0.178 1.00 97.06 75 VAL A O 1
ATOM 540 N N . ILE A 1 76 ? 4.210 10.158 -0.881 1.00 96.00 76 ILE A N 1
ATOM 541 C CA . ILE A 1 76 ? 4.524 9.617 -2.205 1.00 96.00 76 ILE A CA 1
ATOM 542 C C . ILE A 1 76 ? 5.827 10.239 -2.695 1.00 96.00 76 ILE A C 1
ATOM 544 O O . ILE A 1 76 ? 5.966 11.457 -2.754 1.00 96.00 76 ILE A O 1
ATOM 548 N N . SER A 1 77 ? 6.787 9.393 -3.045 1.00 91.81 77 SER A N 1
ATOM 549 C CA . SER A 1 77 ? 8.066 9.767 -3.644 1.00 91.81 77 SER A CA 1
ATOM 550 C C . SER A 1 77 ? 8.265 8.968 -4.931 1.00 91.81 77 SER A C 1
ATOM 552 O O . SER A 1 77 ? 8.824 7.874 -4.925 1.00 91.81 77 SER A O 1
ATOM 554 N N . GLY A 1 78 ? 7.753 9.492 -6.044 1.00 88.12 78 GLY A N 1
ATOM 555 C CA . GLY A 1 78 ? 7.806 8.838 -7.353 1.00 88.12 78 GLY A CA 1
ATOM 556 C C . GLY A 1 78 ? 6.480 8.925 -8.116 1.00 88.12 78 GLY A C 1
ATOM 557 O O . GLY A 1 78 ? 5.539 9.557 -7.642 1.00 88.12 78 GLY A O 1
ATOM 558 N N . PRO A 1 79 ? 6.389 8.288 -9.293 1.00 89.94 79 PRO A N 1
ATOM 559 C CA . PRO A 1 79 ? 5.224 8.358 -10.184 1.00 89.94 79 PRO A CA 1
ATOM 560 C C . PRO A 1 79 ? 4.067 7.412 -9.786 1.00 89.94 79 PRO A C 1
ATOM 562 O O . PRO A 1 79 ? 3.312 6.960 -10.645 1.00 89.94 79 PRO A O 1
ATOM 565 N N . GLY A 1 80 ? 3.936 7.046 -8.510 1.00 91.75 80 GLY A N 1
ATOM 566 C CA . GLY A 1 80 ? 2.857 6.173 -8.033 1.00 91.75 80 GLY A CA 1
ATOM 567 C C . GLY A 1 80 ? 1.601 6.930 -7.574 1.00 91.75 80 GLY A C 1
ATOM 568 O O . GLY A 1 80 ? 1.596 8.152 -7.455 1.00 91.75 80 GLY A O 1
ATOM 569 N N . SER A 1 81 ? 0.538 6.186 -7.253 1.00 94.81 81 SER A N 1
ATOM 570 C CA . SER A 1 81 ? -0.722 6.712 -6.702 1.00 94.81 81 SER A CA 1
ATOM 571 C C . SER A 1 81 ? -1.138 6.026 -5.389 1.00 94.81 81 SER A C 1
ATOM 573 O O . SER A 1 81 ? -1.004 4.815 -5.240 1.00 94.81 81 SER A O 1
ATOM 575 N N . ILE A 1 82 ? -1.664 6.787 -4.428 1.00 96.06 82 ILE A N 1
ATOM 576 C CA . ILE A 1 82 ? -2.361 6.248 -3.251 1.00 96.06 82 ILE A CA 1
ATOM 577 C C . ILE A 1 82 ? -3.820 6.682 -3.376 1.00 96.06 82 ILE A C 1
ATOM 579 O O . ILE A 1 82 ? -4.091 7.872 -3.521 1.00 96.06 82 ILE A O 1
ATOM 583 N N . ARG A 1 83 ? -4.754 5.727 -3.375 1.00 95.31 83 ARG A N 1
ATOM 584 C CA . ARG A 1 83 ? -6.185 6.004 -3.561 1.00 95.31 83 ARG A CA 1
ATOM 585 C C . ARG A 1 83 ? -7.061 5.085 -2.728 1.00 95.31 83 ARG A C 1
ATOM 587 O O . ARG A 1 83 ? -6.672 3.966 -2.400 1.00 95.31 83 ARG A O 1
ATOM 594 N N . GLU A 1 84 ? -8.257 5.554 -2.412 1.00 94.75 84 GLU A N 1
ATOM 595 C CA . GLU A 1 84 ? -9.252 4.727 -1.749 1.00 94.75 84 GLU A CA 1
ATOM 596 C C . GLU A 1 84 ? -9.772 3.650 -2.713 1.00 94.75 84 GLU A C 1
ATOM 598 O O . GLU A 1 84 ? -10.080 3.922 -3.877 1.00 94.75 84 GLU A O 1
ATOM 603 N N . CYS A 1 85 ? -9.869 2.414 -2.231 1.00 88.94 85 CYS A N 1
ATOM 604 C CA . CYS A 1 85 ? -10.548 1.333 -2.921 1.00 88.94 85 CYS A CA 1
ATOM 605 C C . CYS A 1 85 ? -12.050 1.548 -2.807 1.00 88.94 85 CYS A C 1
ATOM 607 O O . CYS A 1 85 ? -12.708 0.941 -1.957 1.00 88.94 85 CYS A O 1
ATOM 609 N N . ILE A 1 86 ? -12.591 2.382 -3.686 1.00 77.12 86 ILE A N 1
ATOM 610 C CA . ILE A 1 86 ? -14.026 2.417 -3.921 1.00 77.12 86 ILE A CA 1
ATOM 611 C C . ILE A 1 86 ? -14.379 1.040 -4.501 1.00 77.12 86 ILE A C 1
ATOM 613 O O . ILE A 1 86 ? -13.837 0.684 -5.551 1.00 77.12 86 ILE A O 1
ATOM 617 N N . PRO A 1 87 ? -15.199 0.206 -3.830 1.00 57.66 87 PRO A N 1
ATOM 618 C CA 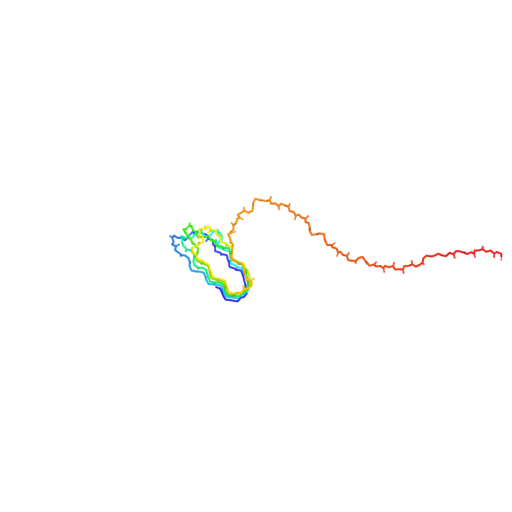. PRO A 1 87 ? -15.740 -0.971 -4.484 1.00 57.66 87 PRO A CA 1
ATOM 619 C C . PRO A 1 87 ? -16.564 -0.463 -5.665 1.00 57.66 87 PRO A C 1
ATOM 621 O O . PRO A 1 87 ? -17.614 0.149 -5.486 1.00 57.66 87 PRO A O 1
ATOM 624 N N . GLU A 1 88 ? -16.023 -0.639 -6.864 1.00 48.16 88 GLU A N 1
ATOM 625 C CA . GLU A 1 88 ? -16.674 -0.236 -8.096 1.00 48.16 88 GLU A CA 1
ATOM 626 C C . GLU A 1 88 ? -18.048 -0.913 -8.157 1.00 48.16 88 GLU A C 1
ATOM 628 O O . GLU A 1 88 ? -18.158 -2.142 -8.138 1.00 48.16 88 GLU A O 1
ATOM 633 N N . GLN A 1 89 ? -19.115 -0.114 -8.206 1.00 44.34 89 GLN A N 1
ATOM 634 C CA . GLN A 1 89 ? -20.363 -0.606 -8.764 1.00 44.34 89 GLN A CA 1
ATOM 635 C C . GLN A 1 89 ? -20.087 -0.872 -10.241 1.00 44.34 89 GLN A C 1
ATOM 637 O O . GLN A 1 89 ? -19.858 0.057 -11.011 1.00 44.34 89 GLN A O 1
ATOM 642 N N . THR A 1 90 ? -20.052 -2.160 -10.577 1.00 48.91 90 THR A N 1
ATOM 643 C CA . THR A 1 90 ? -19.912 -2.757 -11.907 1.00 48.91 90 THR A CA 1
ATOM 644 C C . THR A 1 90 ? -20.254 -1.792 -13.041 1.00 48.91 90 THR A C 1
ATOM 646 O O . THR A 1 90 ? -21.413 -1.677 -13.432 1.00 48.91 90 THR A O 1
ATOM 649 N N . SER A 1 91 ? -19.245 -1.134 -13.606 1.00 45.50 91 SER A N 1
ATOM 650 C CA . SER A 1 91 ? -19.396 -0.389 -14.852 1.00 45.50 91 SER A CA 1
ATOM 651 C C . SER A 1 91 ? -18.659 -1.165 -15.930 1.00 45.50 91 SER A C 1
ATOM 653 O O . SER A 1 91 ? -17.460 -1.037 -16.138 1.00 45.50 91 SER A O 1
ATOM 655 N N . LYS A 1 92 ? -19.402 -2.072 -16.568 1.00 51.28 92 LYS A N 1
ATOM 656 C CA . LYS A 1 92 ? -18.975 -2.732 -17.799 1.00 51.28 92 LYS A CA 1
ATOM 657 C C . LYS A 1 92 ? -18.674 -1.659 -18.847 1.00 51.28 92 LYS A C 1
ATOM 659 O O . LYS A 1 92 ? -19.605 -1.019 -19.318 1.00 51.28 92 LYS A O 1
ATOM 664 N N . GLU A 1 93 ? -17.432 -1.575 -19.301 1.00 48.66 93 GLU A N 1
ATOM 665 C CA . GLU A 1 93 ? -17.128 -1.095 -20.650 1.00 48.66 93 GLU A CA 1
ATOM 666 C C . GLU A 1 93 ? -16.076 -2.015 -21.292 1.00 48.66 93 GLU A C 1
ATOM 668 O O . GLU A 1 93 ? -14.879 -1.874 -21.043 1.00 48.66 93 GLU A O 1
ATOM 673 N N . PRO A 1 94 ? -16.483 -3.008 -22.106 1.00 47.00 94 PRO A N 1
ATOM 674 C CA . PRO A 1 94 ? -15.581 -3.639 -23.053 1.00 47.00 94 PRO A CA 1
ATOM 675 C C . PRO A 1 94 ? -15.473 -2.718 -24.272 1.00 47.00 94 PRO A C 1
ATOM 677 O O . PRO A 1 94 ? -16.358 -2.691 -25.123 1.00 47.00 94 PRO A O 1
ATOM 680 N N . GLY A 1 95 ? -14.400 -1.935 -24.333 1.00 46.25 95 GLY A N 1
ATOM 681 C CA . GLY A 1 95 ? -14.189 -0.949 -25.393 1.00 46.25 95 GLY A CA 1
ATOM 682 C C . GLY A 1 95 ? -12.732 -0.806 -25.820 1.00 46.25 95 GLY A C 1
ATOM 683 O O . GLY A 1 95 ? -12.308 0.291 -26.160 1.00 46.25 95 GLY A O 1
ATOM 684 N N . GLN A 1 96 ? -11.934 -1.879 -25.797 1.00 48.47 96 GLN A N 1
ATOM 685 C CA . GLN A 1 96 ? -10.646 -1.875 -26.498 1.00 48.47 96 GLN A CA 1
ATOM 686 C C . GLN A 1 96 ? -10.876 -2.272 -27.956 1.00 48.47 96 GLN A C 1
ATOM 688 O O . GLN A 1 96 ? -10.738 -3.431 -28.336 1.00 48.47 96 GLN A O 1
ATOM 693 N N . THR A 1 97 ? -11.241 -1.289 -28.778 1.00 41.19 97 THR A N 1
ATOM 694 C CA . THR A 1 97 ? -11.113 -1.396 -30.231 1.00 41.19 97 THR A CA 1
ATOM 695 C C . THR A 1 97 ? -9.626 -1.440 -30.556 1.00 41.19 97 THR A C 1
ATOM 697 O O . THR A 1 97 ? -8.959 -0.407 -30.645 1.00 41.19 97 THR A O 1
ATOM 700 N N . SER A 1 98 ? -9.101 -2.653 -30.699 1.00 47.66 98 SER A N 1
ATOM 701 C CA . SER A 1 98 ? -7.847 -2.919 -31.390 1.00 47.66 98 SER A CA 1
ATOM 702 C C . SER A 1 98 ? -7.955 -2.334 -32.796 1.00 47.66 98 SER A C 1
ATOM 704 O O . SER A 1 98 ? -8.632 -2.890 -33.655 1.00 47.66 98 SER A O 1
ATOM 706 N N . LYS A 1 99 ? -7.333 -1.178 -33.035 1.00 47.94 99 LYS A N 1
ATOM 707 C CA . LYS A 1 99 ? -7.040 -0.743 -34.401 1.00 47.94 99 LYS A CA 1
ATOM 708 C C . LYS A 1 99 ? -5.826 -1.534 -34.873 1.00 47.94 99 LYS A C 1
ATOM 710 O O . LYS A 1 99 ? -4.690 -1.143 -34.627 1.00 47.94 99 LYS A O 1
ATOM 715 N N . GLU A 1 100 ? -6.096 -2.674 -35.486 1.00 57.12 100 GLU A N 1
ATOM 716 C CA . GLU A 1 100 ? -5.169 -3.350 -36.387 1.00 57.12 100 GLU A CA 1
ATOM 717 C C . GLU A 1 100 ? -5.014 -2.456 -37.632 1.00 57.12 100 GLU A C 1
ATOM 719 O O . GLU A 1 100 ? -6.032 -2.078 -38.216 1.00 57.12 100 GLU A O 1
ATOM 724 N N . PRO A 1 101 ? -3.807 -2.006 -38.019 1.00 60.84 101 PRO A N 1
ATOM 725 C CA . PRO A 1 101 ? -3.641 -1.373 -39.314 1.00 60.84 101 PRO A CA 1
ATOM 726 C C . PRO A 1 101 ? -3.691 -2.455 -40.395 1.00 60.84 101 PRO A C 1
ATOM 728 O O . PRO A 1 101 ? -2.887 -3.386 -40.406 1.00 60.84 101 PRO A O 1
ATOM 731 N N . GLU A 1 102 ? -4.684 -2.306 -41.266 1.00 54.22 102 GLU A N 1
ATOM 732 C CA . GLU A 1 102 ? -4.959 -3.128 -42.437 1.00 54.22 102 GLU A CA 1
ATOM 733 C C . GLU A 1 102 ? -3.704 -3.310 -43.302 1.00 54.22 102 GLU A C 1
ATOM 735 O O . GLU A 1 102 ? -2.988 -2.360 -43.627 1.00 54.22 102 GLU A O 1
ATOM 740 N N . HIS A 1 103 ? -3.441 -4.562 -43.671 1.00 51.22 103 HIS A N 1
ATOM 741 C CA . HIS A 1 103 ? -2.405 -4.938 -44.619 1.00 51.22 103 HIS A CA 1
ATOM 742 C C . HIS A 1 103 ? -2.881 -4.532 -46.021 1.00 51.22 103 HIS A C 1
ATOM 744 O O . HIS A 1 103 ? -3.728 -5.204 -46.608 1.00 51.22 103 HIS A O 1
ATOM 750 N N . THR A 1 104 ? -2.377 -3.418 -46.555 1.00 48.12 104 THR A N 1
ATOM 751 C CA . THR A 1 104 ? -2.655 -3.006 -47.937 1.00 48.12 104 THR A CA 1
ATOM 752 C C . THR A 1 104 ? -1.961 -3.972 -48.895 1.00 48.12 104 THR A C 1
ATOM 754 O O . THR A 1 104 ? -0.781 -3.828 -49.210 1.00 48.12 104 THR A O 1
ATOM 757 N N . SER A 1 105 ? -2.690 -4.993 -49.330 1.00 51.16 105 SER A N 1
ATOM 758 C CA . SER A 1 105 ? -2.331 -5.811 -50.484 1.00 51.16 105 SER A CA 1
ATOM 759 C C . SER A 1 105 ? -2.768 -5.058 -51.739 1.00 51.16 105 SER A C 1
ATOM 761 O O . SER A 1 105 ? -3.951 -5.037 -52.067 1.00 51.16 105 SER A O 1
ATOM 763 N N . GLU A 1 106 ? -1.836 -4.396 -52.421 1.00 53.59 106 GLU A N 1
ATOM 764 C CA . GLU A 1 106 ? -2.082 -3.878 -53.769 1.00 53.59 106 GLU A CA 1
ATOM 765 C C . GLU A 1 106 ? -1.922 -5.027 -54.780 1.00 53.59 106 GLU A C 1
ATOM 767 O O . GLU A 1 106 ? -0.810 -5.363 -55.182 1.00 53.59 106 GLU A O 1
ATOM 772 N N . GLU A 1 107 ? -3.032 -5.644 -55.190 1.00 61.91 107 GLU A N 1
ATOM 773 C CA . GLU A 1 107 ? -3.128 -6.323 -56.489 1.00 61.91 107 GLU A CA 1
ATOM 774 C C . GLU A 1 107 ? -3.746 -5.344 -57.498 1.00 61.91 107 GLU A C 1
ATOM 776 O O . GLU A 1 107 ? -4.844 -4.840 -57.255 1.00 61.91 107 GLU A O 1
ATOM 781 N N . PRO A 1 108 ? -3.107 -5.070 -58.648 1.00 65.62 108 PRO A N 1
ATOM 782 C CA . PRO A 1 108 ? -3.800 -4.470 -59.775 1.00 65.62 108 PRO A CA 1
ATOM 783 C C . PRO A 1 108 ? -4.469 -5.561 -60.614 1.00 65.62 108 PRO A C 1
ATOM 785 O O . PRO A 1 108 ? -3.818 -6.465 -61.142 1.00 65.62 108 PRO A O 1
ATOM 788 N N . GLU A 1 109 ? -5.782 -5.430 -60.758 1.00 52.09 109 GLU A N 1
ATOM 789 C CA . GLU A 1 109 ? -6.629 -6.250 -61.610 1.00 52.09 109 GLU A CA 1
ATOM 790 C C . GLU A 1 109 ? -6.561 -5.870 -63.106 1.00 52.09 109 GLU A C 1
ATOM 792 O O . GLU A 1 109 ? -6.466 -4.700 -63.469 1.00 52.09 109 GLU A O 1
ATOM 797 N N . HIS A 1 110 ? -6.738 -6.909 -63.935 1.00 53.56 110 HIS A N 1
ATOM 798 C CA . HIS A 1 110 ? -7.469 -6.977 -65.212 1.00 53.56 110 HIS A CA 1
ATOM 799 C C . HIS A 1 110 ? -7.058 -6.115 -66.430 1.00 53.56 110 HIS A C 1
ATOM 801 O O . HIS A 1 110 ? -7.067 -4.892 -66.408 1.00 53.56 110 HIS A O 1
ATOM 807 N N . SER A 1 111 ? -6.925 -6.759 -67.602 1.00 54.47 111 SER A N 1
ATOM 808 C CA . SER A 1 111 ? -8.001 -6.756 -68.620 1.00 54.47 111 SER A CA 1
ATOM 809 C C . SER A 1 111 ? -7.596 -7.460 -69.929 1.00 54.47 111 SER A C 1
ATOM 811 O O . SER A 1 111 ? -6.445 -7.451 -70.355 1.00 54.47 111 SER A O 1
ATOM 813 N N . SER A 1 112 ? -8.596 -8.088 -70.537 1.00 55.94 112 SER A N 1
ATOM 814 C CA . SER A 1 112 ? -8.615 -9.008 -71.673 1.00 55.94 112 SER A CA 1
ATOM 815 C C . SER A 1 112 ? -8.327 -8.366 -73.040 1.00 55.94 112 SER A C 1
ATOM 817 O O . SER A 1 112 ? -8.598 -7.188 -73.251 1.00 55.94 112 SER A O 1
ATOM 819 N N . SER A 1 113 ? -7.933 -9.171 -74.032 1.00 58.22 113 SER A N 1
ATOM 820 C CA . SER A 1 113 ? -8.581 -9.151 -75.361 1.00 58.22 113 SER A CA 1
ATOM 821 C C . SER A 1 113 ? -8.143 -10.335 -76.229 1.00 58.22 113 SER A C 1
ATOM 823 O O . SER A 1 113 ? -7.002 -10.454 -76.662 1.00 58.22 113 SER A O 1
ATOM 825 N N . GLU A 1 114 ? -9.110 -11.211 -76.474 1.00 51.81 114 GLU A N 1
ATOM 826 C CA . GLU A 1 114 ? -9.174 -12.139 -77.596 1.00 51.81 114 GLU A CA 1
ATOM 827 C C . GLU A 1 114 ? -9.651 -11.351 -78.827 1.00 51.81 114 GLU A C 1
ATOM 829 O O . GLU A 1 114 ? -10.631 -10.609 -78.723 1.00 51.81 114 GLU A O 1
ATOM 834 N N . SER A 1 115 ? -8.967 -11.467 -79.970 1.00 59.44 115 SER A N 1
ATOM 835 C CA . SER A 1 115 ? -9.469 -11.072 -81.298 1.00 59.44 115 SER A CA 1
ATOM 836 C C . SER A 1 115 ? -8.559 -11.622 -82.407 1.00 59.44 115 SER A C 1
ATOM 838 O O . SER A 1 115 ? -7.410 -11.195 -82.498 1.00 59.44 115 SER A O 1
ATOM 840 N N . GLY A 1 116 ? -9.113 -12.475 -83.281 1.00 49.28 116 GLY A N 1
ATOM 841 C CA . GLY A 1 116 ? -8.649 -12.683 -84.666 1.00 49.28 116 GLY A CA 1
ATOM 842 C C . GLY A 1 116 ? -7.793 -13.908 -84.936 1.00 49.28 116 GLY A C 1
ATOM 843 O O . GLY A 1 116 ? -6.555 -13.758 -84.888 1.00 49.28 116 GLY A O 1
#